Protein AF-A0A2X4T1U3-F1 (afdb_monomer_lite)

Sequence (60 aa):
MQFTDEDDGIKLLIGLSAADSDSHIGAIQALSELLCEEDILAALLAAESEKELADIIARA

Organism: NCBI:txid59203

InterPro domains:
  IPR002178 PTS EIIA type-2 domain [PF00359] (4-59)
  IPR002178 PTS EIIA type-2 domain [PS51094] (1-60)
  IPR016152 Phosphotransferase/anion transporter [G3DSA:3.40.930.10] (1-59)
  IPR016152 Phosphotransferase/anion transporter [SSF55804] (7-58)

Secondary structure (DSSP, 8-state):
----TTSS----------SSHHHHHHHHHHHHHHHH-HHHHHHHHH--SHHHHHHHHHH-

pLDDT: mean 81.01, std 12.03, range [39.22, 90.06]

Structure (mmCIF, N/CA/C/O backbone):
data_AF-A0A2X4T1U3-F1
#
_entry.id   AF-A0A2X4T1U3-F1
#
loop_
_atom_site.group_PDB
_atom_site.id
_atom_site.type_symbol
_atom_site.label_atom_id
_atom_site.label_alt_id
_atom_site.label_comp_id
_atom_site.label_asym_id
_atom_site.label_entity_id
_atom_site.label_seq_id
_atom_site.pdbx_PDB_ins_code
_atom_site.Cartn_x
_atom_site.Cartn_y
_atom_site.Cartn_z
_atom_site.occupancy
_atom_site.B_iso_or_equiv
_atom_site.auth_seq_id
_atom_site.auth_comp_id
_atom_site.auth_asym_id
_atom_site.auth_atom_id
_atom_site.pdbx_PDB_model_num
ATOM 1 N N . MET A 1 1 ? -8.975 21.214 -1.107 1.00 39.22 1 MET A N 1
ATOM 2 C CA . MET A 1 1 ? -9.288 20.262 -2.191 1.00 39.22 1 MET A CA 1
ATOM 3 C C . MET A 1 1 ? -10.060 19.124 -1.549 1.00 39.22 1 MET A C 1
ATOM 5 O O . MET A 1 1 ? -9.440 18.250 -0.966 1.00 39.22 1 MET A O 1
ATOM 9 N N . GLN A 1 2 ? -11.389 19.215 -1.527 1.00 45.78 2 GLN A N 1
ATOM 10 C CA . GLN A 1 2 ? -12.254 18.122 -1.085 1.00 45.78 2 GLN A CA 1
ATOM 11 C C . GLN A 1 2 ? -12.693 17.406 -2.358 1.00 45.78 2 GLN A C 1
ATOM 13 O O . GLN A 1 2 ? -13.317 18.018 -3.226 1.00 45.78 2 GLN A O 1
ATOM 18 N N . PHE A 1 3 ? -12.246 16.167 -2.527 1.00 58.91 3 PHE A N 1
ATOM 19 C CA . PHE A 1 3 ? -12.589 15.348 -3.682 1.00 58.91 3 PHE A CA 1
ATOM 20 C C . PHE A 1 3 ? -14.010 14.804 -3.460 1.00 58.91 3 PHE A C 1
ATOM 22 O O . PHE A 1 3 ? -14.172 13.732 -2.900 1.00 58.91 3 PHE A O 1
ATOM 29 N N . THR A 1 4 ? -15.001 15.619 -3.846 1.00 53.81 4 THR A N 1
ATOM 30 C CA . THR A 1 4 ? -16.457 15.355 -3.948 1.00 53.81 4 THR A CA 1
ATOM 31 C C . THR A 1 4 ? -17.229 14.960 -2.675 1.00 53.81 4 THR A C 1
ATOM 33 O O . THR A 1 4 ? -16.755 14.227 -1.820 1.00 53.81 4 THR A O 1
ATOM 36 N N . ASP A 1 5 ? -18.452 15.486 -2.566 1.00 54.12 5 ASP A N 1
ATOM 37 C CA . ASP A 1 5 ? -19.348 15.430 -1.394 1.00 54.12 5 ASP A CA 1
ATOM 38 C C . ASP A 1 5 ? -20.136 14.103 -1.272 1.00 54.12 5 ASP A C 1
ATOM 40 O O . ASP A 1 5 ? -20.917 13.937 -0.341 1.00 54.12 5 ASP A O 1
ATOM 44 N N . GLU A 1 6 ? -19.962 13.165 -2.213 1.00 57.53 6 GLU A N 1
ATOM 45 C CA . GLU A 1 6 ? -20.864 12.011 -2.390 1.00 57.53 6 GLU A CA 1
ATOM 46 C C . GLU A 1 6 ? -20.297 10.647 -1.949 1.00 57.53 6 GLU A C 1
ATOM 48 O O . GLU A 1 6 ? -21.059 9.688 -1.891 1.00 57.53 6 GLU A O 1
ATOM 53 N N . ASP A 1 7 ? -19.018 10.533 -1.572 1.00 54.81 7 ASP A N 1
ATOM 54 C CA . ASP A 1 7 ? -18.390 9.223 -1.319 1.00 54.81 7 ASP A CA 1
ATOM 55 C C . ASP A 1 7 ? -17.437 9.290 -0.110 1.00 54.81 7 ASP A C 1
ATOM 57 O O . ASP A 1 7 ? -16.334 9.806 -0.250 1.00 54.81 7 ASP A O 1
ATOM 61 N N . ASP A 1 8 ? -17.923 8.885 1.079 1.00 58.41 8 ASP A N 1
ATOM 62 C CA . ASP A 1 8 ? -17.264 8.563 2.381 1.00 58.41 8 ASP A CA 1
ATOM 63 C C . ASP A 1 8 ? -15.986 9.323 2.853 1.00 58.41 8 ASP A C 1
ATOM 65 O O . ASP A 1 8 ? -15.384 8.980 3.874 1.00 58.41 8 ASP A O 1
ATOM 69 N N . GLY A 1 9 ? -15.575 10.393 2.172 1.00 69.12 9 GLY A N 1
ATOM 70 C CA . GLY A 1 9 ? -14.257 11.010 2.285 1.00 69.12 9 GLY A CA 1
ATOM 71 C C . GLY A 1 9 ? -13.124 10.109 1.770 1.00 69.12 9 GLY A C 1
ATOM 72 O O . GLY A 1 9 ? -13.078 8.907 2.025 1.00 69.12 9 GLY A O 1
ATOM 73 N N . ILE A 1 10 ? -12.129 10.695 1.093 1.00 77.50 10 ILE A N 1
ATOM 74 C CA . ILE A 1 10 ? -10.896 9.964 0.762 1.00 77.50 10 ILE A CA 1
ATOM 75 C C . ILE A 1 10 ? -10.131 9.660 2.058 1.00 77.50 10 ILE A C 1
ATOM 77 O O . ILE A 1 10 ? -9.647 10.578 2.721 1.00 77.50 10 ILE A O 1
ATOM 81 N N . LYS A 1 11 ? -10.004 8.370 2.396 1.00 79.31 11 LYS A N 1
ATOM 82 C CA . LYS A 1 11 ? -9.296 7.878 3.596 1.00 79.31 11 LYS A CA 1
ATOM 83 C C . LYS A 1 11 ? -7.840 7.480 3.329 1.00 79.31 11 LYS A C 1
ATOM 85 O O . LYS A 1 11 ? -7.049 7.429 4.263 1.00 79.31 11 LYS A O 1
ATOM 90 N N . LEU A 1 12 ? -7.474 7.245 2.067 1.00 79.81 12 LEU A N 1
ATOM 91 C CA . LEU A 1 12 ? -6.135 6.819 1.654 1.00 79.81 12 LEU A CA 1
ATOM 92 C C . LEU A 1 12 ? -5.661 7.638 0.447 1.00 79.81 12 LEU A C 1
ATOM 94 O O . LEU A 1 12 ? -6.363 7.733 -0.558 1.00 79.81 12 LEU A O 1
ATOM 98 N N . LEU A 1 13 ? -4.463 8.220 0.541 1.00 85.12 13 LEU A N 1
ATOM 99 C CA . LEU A 1 13 ? -3.797 8.914 -0.563 1.00 85.12 13 LEU A CA 1
ATOM 100 C C . LEU A 1 13 ? -2.406 8.320 -0.765 1.00 85.12 13 LEU A C 1
ATOM 102 O O . LEU A 1 13 ? -1.613 8.277 0.173 1.00 85.12 13 LEU A O 1
ATOM 106 N N . ILE A 1 14 ? -2.097 7.917 -1.996 1.00 84.00 14 ILE A N 1
ATOM 107 C CA . ILE A 1 14 ? -0.782 7.386 -2.361 1.00 84.00 14 ILE A CA 1
ATOM 108 C C . ILE A 1 14 ? -0.175 8.282 -3.437 1.00 84.00 14 ILE A C 1
ATOM 110 O O . ILE A 1 14 ? -0.738 8.459 -4.517 1.00 84.00 14 ILE A O 1
ATOM 114 N N . GLY A 1 15 ? 0.977 8.874 -3.126 1.00 85.06 15 GLY A N 1
ATOM 115 C CA . GLY A 1 15 ? 1.743 9.664 -4.082 1.00 85.06 15 GLY A CA 1
ATOM 116 C C . GLY A 1 15 ? 2.595 8.758 -4.962 1.00 85.06 15 GLY A C 1
ATOM 117 O O . GLY A 1 15 ? 3.514 8.114 -4.464 1.00 85.06 15 GLY A O 1
ATOM 118 N N . LEU A 1 16 ? 2.323 8.740 -6.265 1.00 83.44 16 LEU A N 1
ATOM 119 C CA . LEU A 1 16 ? 3.146 8.039 -7.244 1.00 83.44 16 LEU A CA 1
ATOM 120 C C . LEU A 1 16 ? 4.075 9.021 -7.963 1.00 83.44 16 LEU A C 1
ATOM 122 O O . LEU A 1 16 ? 3.627 10.016 -8.530 1.00 83.44 16 LEU A O 1
ATOM 126 N N . SER A 1 17 ? 5.369 8.713 -7.978 1.00 85.75 17 SER A N 1
ATOM 127 C CA . SER A 1 17 ? 6.376 9.433 -8.757 1.00 85.75 17 SER A CA 1
ATOM 128 C C . SER A 1 17 ? 7.311 8.430 -9.422 1.00 85.75 17 SER A C 1
ATOM 130 O O . SER A 1 17 ? 7.730 7.464 -8.789 1.00 85.75 17 SER A O 1
ATOM 132 N N . ALA A 1 18 ? 7.633 8.656 -10.693 1.00 85.81 18 ALA A N 1
ATOM 133 C CA . ALA A 1 18 ? 8.540 7.813 -11.464 1.00 85.81 18 ALA A CA 1
ATOM 134 C C . ALA A 1 18 ? 9.438 8.681 -12.351 1.00 85.81 18 ALA A C 1
ATOM 136 O O . ALA A 1 18 ? 9.020 9.747 -12.806 1.00 85.81 18 ALA A O 1
ATOM 137 N N . ALA A 1 19 ? 10.671 8.226 -12.581 1.00 84.88 19 ALA A N 1
ATOM 138 C CA . ALA A 1 19 ? 11.668 8.961 -13.361 1.00 84.88 19 ALA A CA 1
ATOM 139 C C . ALA A 1 19 ? 11.376 8.956 -14.874 1.00 84.88 19 ALA A C 1
ATOM 141 O O . ALA A 1 19 ? 11.756 9.887 -15.582 1.00 84.88 19 ALA A O 1
ATOM 142 N N . ASP A 1 20 ? 10.693 7.922 -15.357 1.00 86.94 20 ASP A N 1
ATOM 143 C CA . ASP A 1 20 ? 10.386 7.684 -16.762 1.00 86.94 20 ASP A CA 1
ATOM 144 C C . ASP A 1 20 ? 9.053 6.926 -16.900 1.00 86.94 20 ASP A C 1
ATOM 146 O O . ASP A 1 20 ? 8.494 6.427 -15.919 1.00 86.94 20 ASP A O 1
ATOM 150 N N . SER A 1 21 ? 8.511 6.882 -18.118 1.00 84.19 21 SER A N 1
ATOM 151 C CA . SER A 1 21 ? 7.195 6.297 -18.390 1.00 84.19 21 SER A CA 1
ATOM 152 C C . SER A 1 21 ? 7.138 4.783 -18.174 1.00 84.19 21 SER A C 1
ATOM 154 O O . SER A 1 21 ? 6.097 4.296 -17.739 1.00 84.19 21 SER A O 1
ATOM 156 N N . ASP A 1 22 ? 8.228 4.049 -18.411 1.00 86.19 22 ASP A N 1
ATOM 157 C CA . ASP A 1 22 ? 8.273 2.600 -18.179 1.00 86.19 22 ASP A CA 1
ATOM 158 C C . ASP A 1 22 ? 8.263 2.298 -16.671 1.00 86.19 22 ASP A C 1
ATOM 160 O O . ASP A 1 22 ? 7.472 1.481 -16.197 1.00 86.19 22 ASP A O 1
ATOM 164 N N . SER A 1 23 ? 9.047 3.050 -15.892 1.00 83.81 23 SER A N 1
ATOM 165 C CA . SER A 1 23 ? 9.016 3.031 -14.424 1.00 83.81 23 SER A CA 1
ATOM 166 C C . SER A 1 23 ? 7.644 3.439 -13.870 1.00 83.81 23 SER A C 1
ATOM 168 O O . SER A 1 23 ? 7.204 2.906 -12.852 1.00 83.81 23 SER A O 1
ATOM 170 N N . HIS A 1 24 ? 6.940 4.360 -14.539 1.00 87.75 24 HIS A N 1
ATOM 171 C CA . HIS A 1 24 ? 5.589 4.771 -14.150 1.00 87.75 24 HIS A CA 1
ATOM 172 C C . HIS A 1 24 ? 4.576 3.639 -14.335 1.00 87.75 24 HIS A C 1
ATOM 174 O O . HIS A 1 24 ? 3.757 3.406 -13.449 1.00 87.75 24 HIS A O 1
ATOM 180 N N . ILE A 1 25 ? 4.654 2.911 -15.455 1.00 87.50 25 ILE A N 1
ATOM 181 C CA . ILE A 1 25 ? 3.791 1.751 -15.701 1.00 87.50 25 ILE A CA 1
ATOM 182 C C . ILE A 1 25 ? 4.057 0.667 -14.662 1.00 87.50 25 ILE A C 1
ATOM 184 O O . ILE A 1 25 ? 3.105 0.192 -14.050 1.00 87.50 25 ILE A O 1
ATOM 188 N N . GLY A 1 26 ? 5.325 0.335 -14.397 1.00 85.88 26 GLY A N 1
ATOM 189 C CA . GLY A 1 26 ? 5.672 -0.658 -13.377 1.00 85.88 26 GLY A CA 1
ATOM 190 C C . GLY A 1 26 ? 5.131 -0.291 -11.992 1.00 85.88 26 GLY A C 1
ATOM 191 O O . GLY A 1 26 ? 4.572 -1.135 -11.296 1.00 85.88 26 GLY A O 1
ATOM 192 N N . ALA A 1 27 ? 5.216 0.987 -11.617 1.00 86.19 27 ALA A N 1
ATOM 193 C CA . ALA A 1 27 ? 4.717 1.451 -10.331 1.00 86.19 27 ALA A CA 1
ATOM 194 C C . ALA A 1 27 ? 3.178 1.459 -10.248 1.00 86.19 27 ALA A C 1
ATOM 196 O O . ALA A 1 27 ? 2.626 1.080 -9.217 1.00 86.19 27 ALA A O 1
ATOM 197 N N . ILE A 1 28 ? 2.472 1.820 -11.330 1.00 87.62 28 ILE A N 1
ATOM 198 C CA . ILE A 1 28 ? 1.007 1.666 -11.407 1.00 87.62 28 ILE A CA 1
ATOM 199 C C . ILE A 1 28 ? 0.607 0.197 -11.304 1.00 87.62 28 ILE A C 1
ATOM 201 O O . ILE A 1 28 ? -0.404 -0.110 -10.679 1.00 87.62 28 ILE A O 1
ATOM 205 N N . GLN A 1 29 ? 1.369 -0.707 -11.914 1.00 86.62 29 GLN A N 1
ATOM 206 C CA . GLN A 1 29 ? 1.054 -2.130 -11.922 1.00 86.62 29 GLN A CA 1
ATOM 207 C C . GLN A 1 29 ? 1.162 -2.723 -10.512 1.00 86.62 29 GLN A C 1
ATOM 209 O O . GLN A 1 29 ? 0.197 -3.313 -10.037 1.00 86.62 29 GLN A O 1
ATOM 214 N N . ALA A 1 30 ? 2.257 -2.436 -9.801 1.00 85.06 30 ALA A N 1
ATOM 215 C CA . ALA A 1 30 ? 2.430 -2.832 -8.402 1.00 85.06 30 ALA A CA 1
ATOM 216 C C . ALA A 1 30 ? 1.344 -2.231 -7.489 1.00 85.06 30 ALA A C 1
ATOM 218 O O . ALA A 1 30 ? 0.783 -2.914 -6.637 1.00 85.06 30 ALA A O 1
ATOM 219 N N . LEU A 1 31 ? 0.988 -0.958 -7.703 1.00 86.00 31 LEU A N 1
ATOM 220 C CA . LEU A 1 31 ? -0.125 -0.330 -6.986 1.00 86.00 31 LEU A CA 1
ATOM 221 C C . LEU A 1 31 ? -1.466 -0.990 -7.306 1.00 86.00 31 LEU A C 1
ATOM 223 O O . LEU A 1 31 ? -2.288 -1.150 -6.415 1.00 86.00 31 LEU A O 1
ATOM 227 N N . SER A 1 32 ? -1.70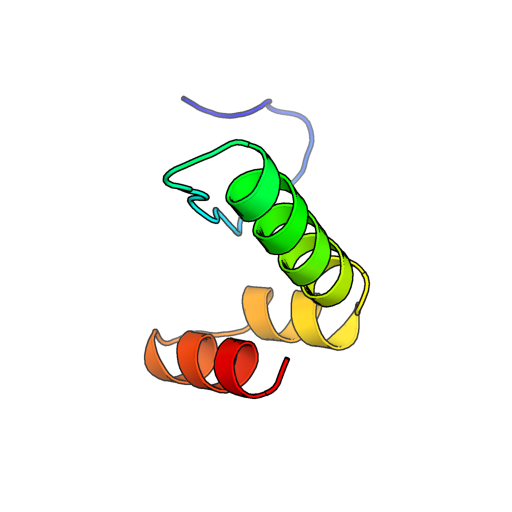1 -1.368 -8.560 1.00 87.25 32 SER A N 1
ATOM 228 C CA . SER A 1 32 ? -2.948 -2.017 -8.969 1.00 87.25 32 SER A CA 1
ATOM 229 C C . SER A 1 32 ? -3.097 -3.390 -8.325 1.00 87.25 32 SER A C 1
ATOM 231 O O . SER A 1 32 ? -4.202 -3.741 -7.934 1.00 87.25 32 SER A O 1
ATOM 233 N N . GLU A 1 33 ? -2.005 -4.141 -8.181 1.00 86.38 33 GLU A N 1
ATOM 234 C CA . GLU A 1 33 ? -1.989 -5.419 -7.462 1.00 86.38 33 GLU A CA 1
ATOM 235 C C . GLU A 1 33 ? -2.334 -5.207 -5.982 1.00 86.38 33 GLU A C 1
ATOM 237 O O . GLU A 1 33 ? -3.286 -5.798 -5.477 1.00 86.38 33 GLU A O 1
ATOM 242 N N . LEU A 1 34 ? -1.656 -4.260 -5.332 1.00 84.50 34 LEU A N 1
ATOM 243 C CA . LEU A 1 34 ? -1.863 -3.914 -3.926 1.00 84.50 34 LEU A CA 1
ATOM 244 C C . LEU A 1 34 ? -3.285 -3.400 -3.628 1.00 84.50 34 LEU A C 1
ATOM 246 O O . LEU A 1 34 ? -3.836 -3.688 -2.570 1.00 84.50 34 LEU A O 1
ATOM 250 N N . LEU A 1 35 ? -3.890 -2.652 -4.557 1.00 84.12 35 LEU A N 1
ATOM 251 C CA . LEU A 1 35 ? -5.253 -2.121 -4.426 1.00 84.12 35 LEU A CA 1
ATOM 252 C C . LEU A 1 35 ? -6.347 -3.112 -4.862 1.00 84.12 35 LEU A C 1
ATOM 254 O O . LEU A 1 35 ? -7.498 -2.934 -4.468 1.00 84.12 35 LEU A O 1
ATOM 258 N N . CYS A 1 36 ? -6.026 -4.122 -5.679 1.00 85.69 36 CYS A N 1
ATOM 259 C CA . CYS A 1 36 ? -6.974 -5.183 -6.050 1.00 85.69 36 CYS A CA 1
ATOM 260 C C . CYS A 1 36 ? -7.169 -6.215 -4.934 1.00 85.69 36 CYS A C 1
ATOM 262 O O . CYS A 1 36 ? -8.186 -6.904 -4.917 1.00 85.69 36 CYS A O 1
ATOM 264 N N . GLU A 1 37 ? -6.208 -6.331 -4.022 1.00 86.88 37 GLU A N 1
ATOM 265 C CA . GLU A 1 37 ? -6.281 -7.211 -2.859 1.00 86.88 37 GLU A CA 1
ATOM 266 C C . GLU A 1 37 ? -7.136 -6.550 -1.762 1.00 86.88 37 GLU A C 1
ATOM 268 O O . GLU A 1 37 ? -6.671 -5.681 -1.019 1.00 86.88 37 GLU A O 1
ATOM 273 N N . GLU A 1 38 ? -8.403 -6.963 -1.644 1.00 84.94 38 GLU A N 1
ATOM 274 C CA . GLU A 1 38 ? -9.356 -6.404 -0.666 1.00 84.94 38 GLU A CA 1
ATOM 275 C C . GLU A 1 38 ? -8.837 -6.485 0.781 1.00 84.94 38 GLU A C 1
ATOM 277 O O . GLU A 1 38 ? -9.034 -5.550 1.560 1.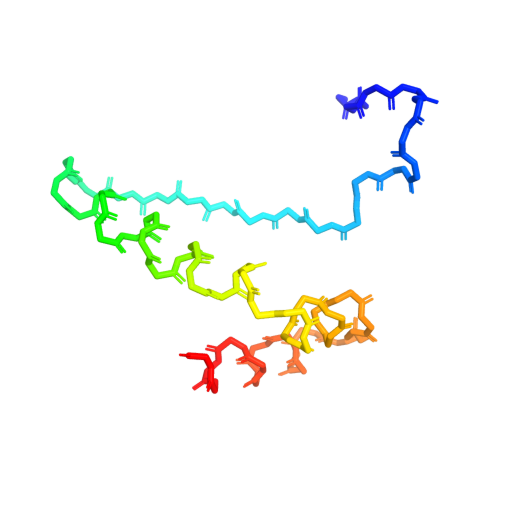00 84.94 38 GLU A O 1
ATOM 282 N N . ASP A 1 39 ? -8.118 -7.558 1.131 1.00 86.62 39 ASP A N 1
ATOM 283 C CA . ASP A 1 39 ? -7.513 -7.738 2.456 1.00 86.62 39 ASP A CA 1
ATOM 284 C C . ASP A 1 39 ? -6.424 -6.692 2.742 1.00 86.62 39 ASP A C 1
ATOM 286 O O . ASP A 1 39 ? -6.331 -6.167 3.857 1.00 86.62 39 ASP A O 1
ATOM 290 N N . ILE A 1 40 ? -5.615 -6.351 1.733 1.00 86.38 40 ILE A N 1
ATOM 291 C CA . ILE A 1 40 ? -4.564 -5.335 1.855 1.00 86.38 40 ILE A CA 1
ATOM 292 C C . ILE A 1 40 ? -5.196 -3.949 1.953 1.00 86.38 40 ILE A C 1
ATOM 294 O O . ILE A 1 40 ? -4.807 -3.155 2.811 1.00 86.38 40 ILE A O 1
ATOM 298 N N . LEU A 1 41 ? -6.217 -3.671 1.139 1.00 85.50 41 LEU A N 1
ATOM 299 C CA . LEU A 1 41 ? -6.948 -2.408 1.184 1.00 85.50 41 LEU A CA 1
ATOM 300 C C . LEU A 1 41 ? -7.602 -2.184 2.558 1.00 85.50 41 LEU A C 1
ATOM 302 O O . LEU A 1 41 ? -7.482 -1.103 3.136 1.00 85.50 41 LEU A O 1
ATOM 306 N N . ALA A 1 42 ? -8.247 -3.214 3.112 1.00 88.56 42 ALA A N 1
ATOM 307 C CA . ALA A 1 42 ? -8.849 -3.161 4.440 1.00 88.56 42 ALA A CA 1
ATOM 308 C C . ALA A 1 42 ? -7.796 -2.939 5.536 1.00 88.56 42 ALA A C 1
ATOM 310 O O . ALA A 1 42 ? -8.010 -2.121 6.432 1.00 88.56 42 ALA A O 1
ATOM 311 N N . ALA A 1 43 ? -6.643 -3.609 5.445 1.00 88.44 43 ALA A N 1
ATOM 312 C CA . ALA A 1 43 ? -5.540 -3.419 6.381 1.00 88.44 43 ALA A CA 1
ATOM 313 C C . ALA A 1 43 ? -4.963 -1.995 6.311 1.00 88.44 43 ALA A C 1
ATOM 315 O O . ALA A 1 43 ? -4.713 -1.387 7.350 1.00 88.44 43 ALA A O 1
ATOM 316 N N . LEU A 1 44 ? -4.803 -1.431 5.109 1.00 87.69 44 LEU A N 1
ATOM 317 C CA . LEU A 1 44 ? -4.327 -0.056 4.917 1.00 87.69 44 LEU A CA 1
ATOM 318 C C . LEU A 1 44 ? -5.299 0.979 5.487 1.00 87.69 44 LEU A C 1
ATOM 320 O O . LEU A 1 44 ? -4.862 1.974 6.056 1.00 87.69 44 LEU A O 1
ATOM 324 N N . LEU A 1 45 ? -6.607 0.743 5.354 1.00 86.69 45 LEU A N 1
ATOM 325 C CA . LEU A 1 45 ? -7.644 1.614 5.912 1.00 86.69 45 LEU A CA 1
ATOM 326 C C . LEU A 1 45 ? -7.780 1.489 7.436 1.00 86.69 45 LEU A C 1
ATOM 328 O O . LEU A 1 45 ? -8.234 2.434 8.079 1.00 86.69 45 LEU A O 1
ATOM 332 N N . ALA A 1 46 ? -7.419 0.336 8.005 1.00 90.06 46 ALA A N 1
ATOM 333 C CA . ALA A 1 46 ? -7.488 0.068 9.441 1.00 90.06 46 ALA A CA 1
ATOM 334 C C . ALA A 1 46 ? -6.191 0.398 10.197 1.00 90.06 46 ALA A C 1
ATOM 336 O O . ALA A 1 46 ? -6.209 0.435 11.425 1.00 90.06 46 ALA A O 1
ATOM 337 N N . ALA A 1 47 ? -5.076 0.609 9.496 1.00 89.81 47 ALA A N 1
ATOM 338 C CA . ALA A 1 47 ? -3.792 0.914 10.112 1.00 89.81 47 ALA A CA 1
ATOM 339 C C . ALA A 1 47 ? -3.854 2.233 10.900 1.00 89.81 47 ALA A C 1
ATOM 341 O O . ALA A 1 47 ? -4.190 3.288 10.360 1.00 89.81 47 ALA A O 1
ATOM 342 N N . GLU A 1 48 ? -3.476 2.184 12.177 1.00 89.19 48 GLU A N 1
ATOM 343 C CA . GLU A 1 48 ? -3.500 3.351 13.072 1.00 89.19 48 GLU A CA 1
ATOM 344 C C . GLU A 1 48 ? -2.112 3.997 13.215 1.00 89.19 48 GLU A C 1
ATOM 346 O O . GLU A 1 48 ? -1.962 5.057 13.828 1.00 89.19 48 GLU A O 1
ATOM 351 N N . SER A 1 49 ? -1.078 3.366 12.647 1.00 89.31 49 SER A N 1
ATOM 352 C CA . SER A 1 49 ? 0.308 3.813 12.740 1.00 89.31 49 SER A CA 1
ATOM 353 C C . SER A 1 49 ? 1.063 3.706 11.415 1.00 89.31 49 SER A C 1
ATOM 355 O O . SER A 1 49 ? 0.874 2.776 10.631 1.00 89.31 49 SER A O 1
ATOM 357 N N . GLU A 1 50 ? 2.013 4.623 11.196 1.00 89.12 50 GLU A N 1
ATOM 358 C CA . GLU A 1 50 ? 2.907 4.586 10.024 1.00 89.12 50 GLU A CA 1
ATOM 359 C C . GLU A 1 50 ? 3.690 3.269 9.933 1.00 89.12 50 GLU A C 1
ATOM 361 O O . GLU A 1 50 ? 4.011 2.799 8.843 1.00 89.12 50 GLU A O 1
ATOM 366 N N . LYS A 1 51 ? 3.985 2.651 11.083 1.00 89.50 51 LYS A N 1
ATOM 367 C CA . LYS A 1 51 ? 4.711 1.385 11.147 1.00 89.50 51 LYS A CA 1
ATOM 368 C C . LYS A 1 51 ? 3.884 0.221 10.608 1.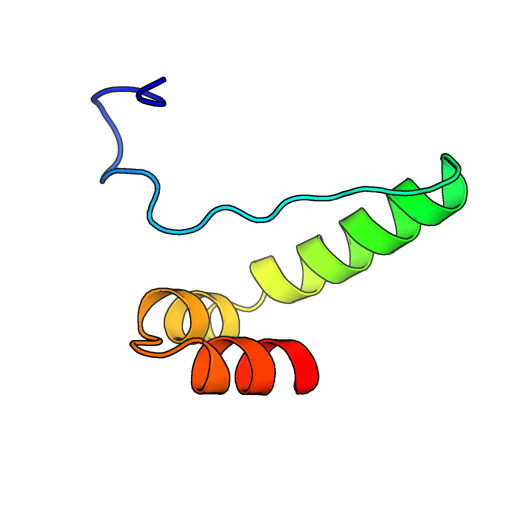00 89.50 51 LYS A C 1
ATOM 370 O O . LYS A 1 51 ? 4.427 -0.592 9.872 1.00 89.50 51 LYS A O 1
ATOM 375 N N . GLU A 1 52 ? 2.606 0.142 10.967 1.00 88.56 52 GLU A N 1
ATOM 376 C CA . GLU A 1 52 ? 1.700 -0.873 10.418 1.00 88.56 52 GLU A CA 1
ATOM 377 C C . GLU A 1 52 ? 1.488 -0.660 8.925 1.00 88.56 52 GLU A C 1
ATOM 379 O O . GLU A 1 52 ? 1.555 -1.618 8.163 1.00 88.56 52 GLU A O 1
ATOM 384 N N . LEU A 1 53 ? 1.336 0.595 8.494 1.00 88.25 53 LEU A N 1
ATOM 385 C CA . LEU A 1 53 ? 1.200 0.924 7.078 1.00 88.25 53 LEU A CA 1
ATOM 386 C C . LEU A 1 53 ? 2.421 0.445 6.272 1.00 88.25 53 LEU A C 1
ATOM 388 O O . LEU A 1 53 ? 2.274 -0.193 5.232 1.00 88.25 53 LEU A O 1
ATOM 392 N N . ALA A 1 54 ? 3.632 0.697 6.779 1.00 87.94 54 ALA A N 1
ATOM 393 C CA . ALA A 1 54 ? 4.870 0.234 6.158 1.00 87.94 54 ALA A CA 1
ATOM 394 C C . ALA A 1 54 ? 5.010 -1.298 6.172 1.00 87.94 54 ALA A C 1
ATOM 396 O O . ALA A 1 54 ? 5.511 -1.862 5.202 1.00 87.94 54 ALA A O 1
ATOM 397 N N . ASP A 1 55 ? 4.568 -1.971 7.240 1.00 89.50 55 ASP A N 1
ATOM 398 C CA . ASP A 1 55 ? 4.588 -3.437 7.337 1.00 89.50 55 ASP A CA 1
ATOM 399 C C . ASP A 1 55 ? 3.646 -4.085 6.313 1.00 89.50 55 ASP A C 1
ATOM 401 O O . ASP A 1 55 ? 4.021 -5.050 5.652 1.00 89.50 55 ASP A O 1
ATOM 405 N N . ILE A 1 56 ? 2.457 -3.507 6.116 1.00 88.19 56 ILE A N 1
ATOM 406 C CA . ILE A 1 56 ? 1.488 -3.956 5.110 1.00 88.19 56 ILE A CA 1
ATOM 407 C C . ILE A 1 56 ? 2.062 -3.789 3.700 1.00 88.19 56 ILE A C 1
ATOM 409 O O . ILE A 1 56 ? 2.045 -4.739 2.922 1.00 88.19 56 ILE A O 1
ATOM 413 N N . ILE A 1 57 ? 2.631 -2.620 3.385 1.00 85.19 57 ILE A N 1
ATOM 414 C CA . ILE A 1 57 ? 3.240 -2.356 2.070 1.00 85.19 57 ILE A CA 1
ATOM 415 C C . ILE A 1 57 ? 4.453 -3.261 1.823 1.00 85.19 57 I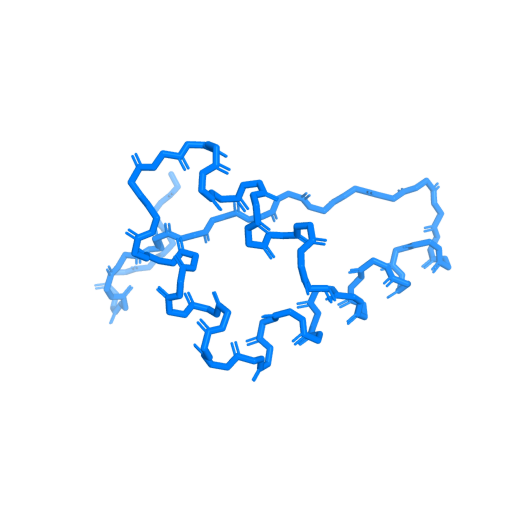LE A C 1
ATOM 417 O O . ILE A 1 57 ? 4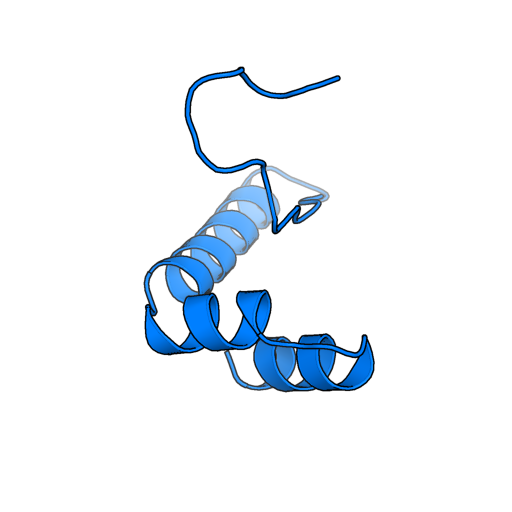.661 -3.702 0.703 1.00 85.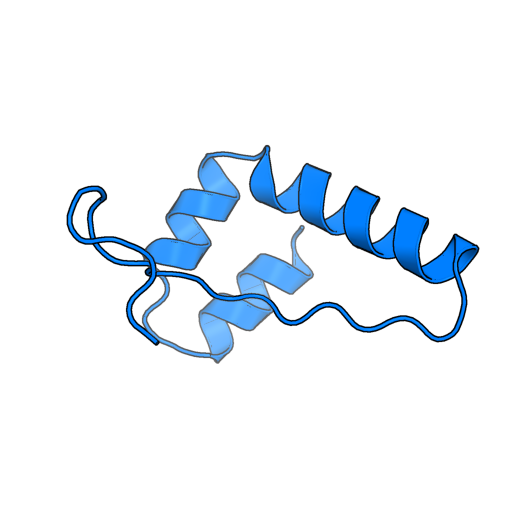19 57 ILE A O 1
ATOM 421 N N . ALA A 1 58 ? 5.252 -3.565 2.849 1.00 85.38 58 ALA A N 1
ATOM 422 C CA . ALA A 1 58 ? 6.413 -4.447 2.715 1.00 85.38 58 ALA A CA 1
ATOM 423 C C . ALA A 1 58 ? 6.046 -5.925 2.481 1.00 85.38 58 ALA A C 1
ATOM 425 O O . ALA A 1 58 ? 6.922 -6.721 2.135 1.00 85.38 58 ALA A O 1
ATOM 426 N N . ARG A 1 59 ? 4.788 -6.304 2.731 1.00 78.19 59 ARG A N 1
ATOM 427 C CA . ARG A 1 59 ? 4.267 -7.667 2.558 1.00 78.19 59 ARG A CA 1
ATOM 428 C C . ARG A 1 59 ? 3.474 -7.861 1.264 1.00 78.19 59 ARG A C 1
ATOM 430 O O . ARG A 1 59 ? 3.186 -9.015 0.947 1.00 78.19 59 ARG A O 1
ATOM 437 N N . ALA A 1 60 ? 3.111 -6.768 0.596 1.00 66.88 60 ALA A N 1
ATOM 438 C CA . ALA A 1 60 ? 2.493 -6.743 -0.726 1.00 66.88 60 ALA A CA 1
ATOM 439 C C . ALA A 1 60 ? 3.556 -6.951 -1.815 1.00 66.88 60 ALA A C 1
ATOM 441 O O . ALA A 1 60 ? 3.256 -7.679 -2.782 1.00 66.88 60 ALA A O 1
#

Radius of gyration: 13.23 Å; chains: 1; bounding box: 32×28×32 Å

Foldseek 3Di:
DFPDDPDPGDQDDDDDDDPDDVRSVVVVVLVCVQVVPPVLVVQCSPDPDPVSNVVSSVVD